Protein AF-A0A6P1IAZ5-F1 (afdb_monomer)

Secondary structure (DSSP, 8-state):
-----------------SPPPHHHHHHHHHHHHHHHHHHHHHHHHHHHHHHHTT--HHHHHHHTTS--HHHHHHHHHHHHHHHHHHHHHHHHHHTT-SS-SSSSSSS--

Foldseek 3Di:
DDDDPPPPPPPPPPDPPDDQDPVNVVVVVVVVVVVVVVVLVVLLVVVLVCVVVVNALQVNCVVVPNHHSVVSCVSRVVVSVVVVVVVVVVVCVVVVNPPPPPPPPPPPD

Radius of gyration: 27.09 Å; Cα contacts (8 Å, |Δi|>4): 36; chains: 1; bounding box: 68×90×43 Å

Sequence (109 aa):
MDGMEERSNTGDVMRFSGSVTNEQVVEALRAQHEATNLAKWTLEQIVAVARRRGISWAEIGQALGGITKQAAQRKYAPVIAADRENEEHKVAELLGLSDEESETLRSGG

pLDDT: mean 82.9, std 17.53, range [42.91, 98.12]

Mean predicted aligned error: 12.89 Å

Solvent-accessible surface area (backbone atoms only — not comparable to full-atom values): 6723 Å² total; per-residue (Å²): 139,83,84,81,78,80,79,80,76,76,72,80,72,81,69,80,88,67,84,84,48,72,67,57,52,54,51,50,52,49,53,51,50,52,52,51,50,53,52,50,53,51,50,50,52,53,52,42,54,41,47,77,72,65,52,49,49,51,59,52,9,44,76,74,76,63,45,49,36,68,58,38,42,69,70,43,50,64,57,47,52,52,53,49,53,53,50,52,50,52,50,32,52,76,69,69,65,52,88,79,80,71,71,80,74,75,80,76,126

Structure (mmCIF, N/CA/C/O backbone):
data_AF-A0A6P1IAZ5-F1
#
_entry.id   AF-A0A6P1IAZ5-F1
#
loop_
_atom_site.group_PDB
_atom_site.id
_atom_site.type_symbol
_atom_site.label_atom_id
_atom_site.label_alt_id
_a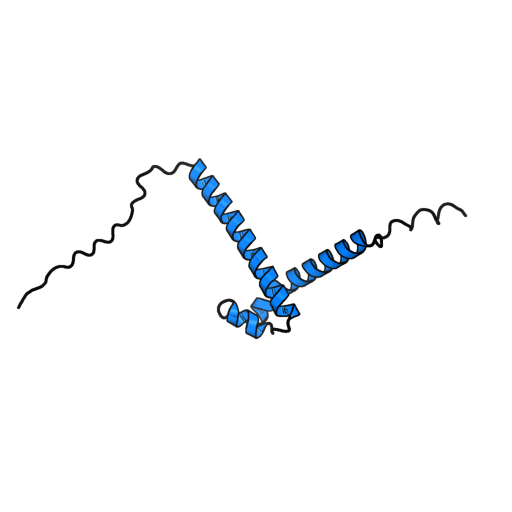tom_site.label_comp_id
_atom_site.label_asym_id
_atom_site.label_entity_id
_atom_site.label_seq_id
_atom_site.pdbx_PDB_ins_code
_atom_site.Cartn_x
_atom_site.Cartn_y
_atom_site.Cartn_z
_atom_site.occupancy
_atom_site.B_iso_or_equiv
_atom_site.auth_seq_id
_atom_site.auth_comp_id
_atom_site.auth_asym_id
_atom_site.auth_atom_id
_atom_site.pdbx_PDB_model_num
ATOM 1 N N . MET A 1 1 ? 33.872 -47.925 -3.736 1.00 45.00 1 MET A N 1
ATOM 2 C CA . MET A 1 1 ? 34.536 -47.010 -4.685 1.00 45.00 1 MET A CA 1
ATOM 3 C C . MET A 1 1 ? 34.226 -47.541 -6.070 1.00 45.00 1 MET A C 1
ATOM 5 O O . MET A 1 1 ? 34.493 -48.705 -6.300 1.00 45.00 1 MET A O 1
ATOM 9 N N . ASP A 1 2 ? 33.623 -46.830 -6.999 1.00 48.28 2 ASP A N 1
ATOM 10 C CA . ASP A 1 2 ? 33.126 -45.464 -7.004 1.00 48.28 2 ASP A CA 1
ATOM 11 C C . ASP A 1 2 ? 32.199 -45.419 -8.225 1.00 48.28 2 ASP A C 1
ATOM 13 O O . ASP A 1 2 ? 32.629 -45.696 -9.340 1.00 48.28 2 ASP A O 1
ATOM 17 N N . GLY A 1 3 ? 30.905 -45.241 -7.992 1.00 52.47 3 GLY A N 1
ATOM 18 C CA . GLY A 1 3 ? 29.883 -45.203 -9.035 1.00 52.47 3 GLY A CA 1
ATOM 19 C C . GLY A 1 3 ? 29.202 -43.850 -8.981 1.00 52.47 3 GLY A C 1
ATOM 20 O O . GLY A 1 3 ? 28.016 -43.775 -8.677 1.00 52.47 3 GLY A O 1
ATOM 21 N N . MET A 1 4 ? 29.976 -42.779 -9.153 1.00 48.00 4 MET A N 1
ATOM 22 C CA . MET A 1 4 ? 29.431 -41.433 -9.279 1.00 48.00 4 MET A CA 1
ATOM 23 C C . MET A 1 4 ? 28.927 -41.247 -10.709 1.00 48.00 4 MET A C 1
ATOM 25 O O . MET A 1 4 ? 29.657 -40.824 -11.598 1.00 48.00 4 MET A O 1
ATOM 29 N N . GLU A 1 5 ? 27.655 -41.579 -10.924 1.00 55.41 5 GLU A N 1
ATOM 30 C CA . GLU A 1 5 ? 26.887 -40.998 -12.020 1.00 55.41 5 GLU A CA 1
ATOM 31 C C . GLU A 1 5 ? 26.752 -39.495 -11.748 1.00 55.41 5 GLU A C 1
ATOM 33 O O . GLU A 1 5 ? 25.953 -39.054 -10.916 1.00 55.41 5 GLU A O 1
ATOM 38 N N . GLU A 1 6 ? 27.568 -38.705 -12.442 1.00 54.72 6 GLU A N 1
ATOM 39 C CA . GLU A 1 6 ? 27.392 -37.264 -12.571 1.00 54.72 6 GLU A CA 1
ATOM 40 C C . GLU A 1 6 ? 26.016 -36.986 -13.181 1.00 54.72 6 GLU A C 1
ATOM 42 O O . GLU A 1 6 ? 25.805 -37.006 -14.395 1.00 54.72 6 GLU A O 1
ATOM 47 N N . ARG A 1 7 ? 25.041 -36.705 -12.316 1.00 53.44 7 ARG A N 1
ATOM 48 C CA . ARG A 1 7 ? 23.783 -36.085 -12.720 1.00 53.44 7 ARG A CA 1
ATOM 49 C C . ARG A 1 7 ? 24.088 -34.653 -13.132 1.00 53.44 7 ARG A C 1
ATOM 51 O O . ARG A 1 7 ? 24.041 -33.735 -12.316 1.00 53.44 7 ARG A O 1
ATOM 58 N N . SER A 1 8 ? 24.398 -34.483 -14.412 1.00 54.56 8 SER A N 1
ATOM 59 C CA . SER A 1 8 ? 24.467 -33.183 -15.066 1.00 54.56 8 SER A CA 1
ATOM 60 C C . SER A 1 8 ? 23.064 -32.569 -15.104 1.00 54.56 8 SER A C 1
ATOM 62 O O . SER A 1 8 ? 22.321 -32.699 -16.072 1.00 54.56 8 SER A O 1
ATOM 64 N N . ASN A 1 9 ? 22.658 -31.946 -13.997 1.00 53.47 9 ASN A N 1
ATOM 65 C CA . ASN A 1 9 ? 21.488 -31.079 -13.940 1.00 53.47 9 ASN A CA 1
ATOM 66 C C . ASN A 1 9 ? 21.917 -29.670 -14.364 1.00 53.47 9 ASN A C 1
ATOM 68 O O . ASN A 1 9 ? 21.943 -28.734 -13.563 1.00 53.47 9 ASN A O 1
ATOM 72 N N . THR A 1 10 ? 22.323 -29.532 -15.626 1.00 53.28 10 THR A N 1
ATOM 73 C CA . THR A 1 10 ? 22.454 -28.221 -16.257 1.00 53.28 10 THR A CA 1
ATOM 74 C C . THR A 1 10 ? 21.039 -27.726 -16.505 1.00 53.28 10 THR A C 1
ATOM 76 O O . THR A 1 10 ? 20.438 -28.018 -17.535 1.00 53.28 10 THR A O 1
ATOM 79 N N . GLY A 1 11 ? 20.482 -27.029 -15.512 1.00 53.09 11 GLY A N 1
ATOM 80 C CA . GLY A 1 11 ? 19.276 -26.241 -15.701 1.00 53.09 11 GLY A CA 1
ATOM 81 C C . GLY A 1 11 ? 19.492 -25.355 -16.918 1.00 53.09 11 GLY A C 1
ATOM 82 O O . GLY A 1 11 ? 20.433 -24.562 -16.942 1.00 53.09 11 GLY A O 1
ATOM 83 N N . ASP A 1 12 ? 18.669 -25.567 -17.938 1.00 55.50 12 ASP A N 1
ATOM 84 C CA . ASP A 1 12 ? 18.598 -24.752 -19.138 1.00 55.50 12 ASP A CA 1
ATOM 85 C C . ASP A 1 12 ? 18.224 -23.333 -18.706 1.00 55.50 12 ASP A C 1
ATOM 87 O O . ASP A 1 12 ? 17.058 -22.975 -18.525 1.00 55.50 12 ASP A O 1
ATOM 91 N N . VAL A 1 13 ? 19.249 -22.540 -18.396 1.00 62.91 13 VAL A N 1
ATOM 92 C CA . VAL A 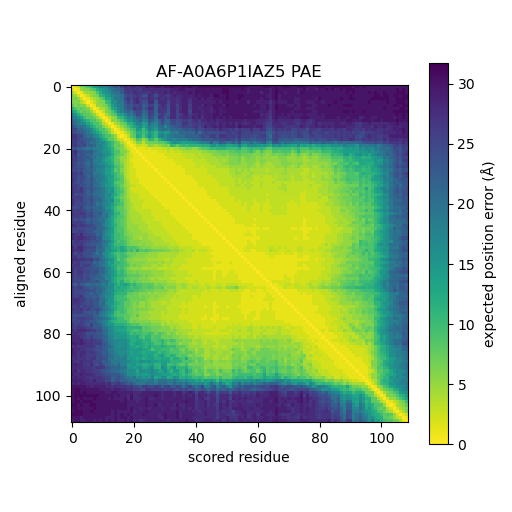1 13 ? 19.103 -21.116 -18.151 1.00 62.91 13 VAL A CA 1
ATOM 93 C C . VAL A 1 13 ? 18.752 -20.559 -19.516 1.00 62.91 13 VAL A C 1
ATOM 95 O O . VAL A 1 13 ? 19.662 -20.344 -20.316 1.00 62.91 13 VAL A O 1
ATOM 98 N N . MET A 1 14 ? 17.454 -20.388 -19.796 1.00 56.12 14 MET A N 1
ATOM 99 C CA . MET A 1 14 ? 16.971 -19.706 -20.996 1.00 56.12 14 MET A CA 1
ATOM 100 C C . MET A 1 14 ? 17.727 -18.383 -21.118 1.00 56.12 14 MET A C 1
ATOM 102 O O . MET A 1 14 ? 17.396 -17.378 -20.485 1.00 56.12 14 MET A O 1
ATOM 106 N N . ARG A 1 15 ? 18.801 -18.390 -21.905 1.00 63.31 15 ARG A N 1
ATOM 107 C CA . ARG A 1 15 ? 19.524 -17.182 -22.252 1.00 63.31 15 ARG A CA 1
ATOM 108 C C . ARG A 1 15 ? 18.617 -16.473 -23.230 1.00 63.31 15 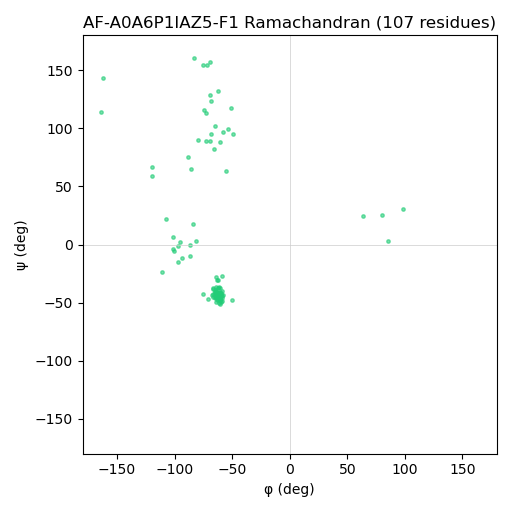ARG A C 1
ATOM 110 O O . ARG A 1 15 ? 18.390 -16.978 -24.324 1.00 63.31 15 ARG A O 1
ATOM 117 N N . PHE A 1 16 ? 18.096 -15.319 -22.827 1.00 58.25 16 PHE A N 1
ATOM 118 C CA . PHE A 1 16 ? 17.443 -14.394 -23.743 1.00 58.25 16 PHE A CA 1
ATOM 119 C C . PHE A 1 16 ? 18.416 -14.101 -24.895 1.00 58.25 16 PHE A C 1
ATOM 121 O O . PHE A 1 16 ? 19.362 -13.328 -24.746 1.00 58.25 16 PHE A O 1
ATOM 128 N N . SER A 1 17 ? 18.233 -14.776 -26.031 1.00 66.38 17 SER A N 1
ATOM 129 C CA . SER A 1 17 ? 19.040 -14.577 -27.230 1.00 66.38 17 SER A CA 1
ATOM 130 C C . SER A 1 17 ? 18.407 -13.459 -28.055 1.00 66.38 17 SER A C 1
ATOM 132 O O . SER A 1 17 ? 17.719 -13.697 -29.045 1.00 66.38 17 SER A O 1
ATOM 134 N N . GLY A 1 18 ? 18.590 -12.225 -27.599 1.00 71.19 18 GLY A N 1
ATOM 135 C CA . GLY A 1 18 ? 18.143 -11.023 -28.293 1.00 71.19 18 GLY A CA 1
ATOM 136 C C . GLY A 1 18 ? 18.864 -9.797 -27.746 1.00 71.19 18 GLY A C 1
ATOM 137 O O . GLY A 1 18 ? 19.152 -9.726 -26.552 1.00 71.19 18 GLY A O 1
ATOM 138 N N . SER A 1 19 ? 19.190 -8.835 -28.611 1.00 80.19 19 SER A N 1
ATOM 139 C CA . SER A 1 19 ? 19.663 -7.525 -28.163 1.00 80.19 19 SER A CA 1
ATOM 140 C C . SER A 1 19 ? 18.472 -6.735 -27.627 1.00 80.19 19 SER A C 1
ATOM 142 O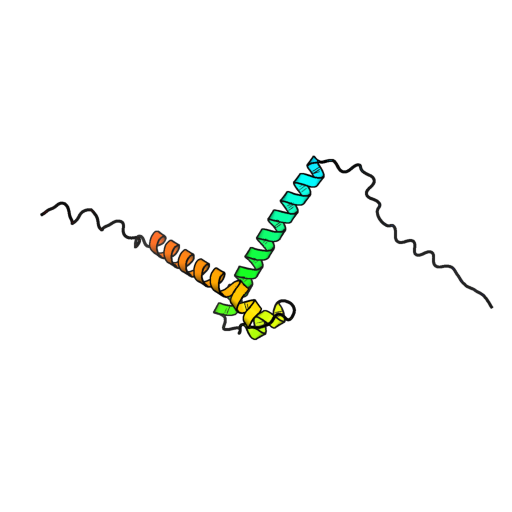 O . SER A 1 19 ? 17.558 -6.430 -28.391 1.00 80.19 19 SER A O 1
ATOM 144 N N . VAL A 1 20 ? 18.480 -6.410 -26.335 1.00 85.44 20 VAL A N 1
ATOM 145 C CA . VAL A 1 20 ? 17.472 -5.524 -25.741 1.00 85.44 20 VAL A CA 1
ATOM 146 C C . VAL A 1 20 ? 17.682 -4.115 -26.294 1.00 85.44 20 VAL A C 1
ATOM 148 O O . VAL A 1 20 ? 18.783 -3.572 -26.185 1.00 85.44 20 VAL A O 1
ATOM 151 N N . THR A 1 21 ? 16.651 -3.530 -26.903 1.00 93.00 21 THR A N 1
ATOM 152 C CA . THR A 1 21 ? 16.707 -2.141 -27.382 1.00 93.00 21 THR A CA 1
ATOM 153 C C . THR A 1 21 ? 16.407 -1.159 -26.251 1.00 93.00 21 THR A C 1
ATOM 155 O O . THR A 1 21 ? 15.797 -1.512 -25.240 1.00 93.00 21 THR A O 1
ATOM 158 N N . ASN A 1 22 ? 16.807 0.103 -26.415 1.00 92.19 22 ASN A N 1
ATOM 159 C CA . ASN A 1 22 ? 16.508 1.141 -25.426 1.00 92.19 22 ASN A CA 1
ATOM 160 C C . ASN A 1 22 ? 14.995 1.343 -25.255 1.00 92.19 22 ASN A C 1
ATOM 162 O O . ASN A 1 22 ? 14.527 1.551 -24.138 1.00 92.19 22 ASN A O 1
ATOM 166 N N . GLU A 1 23 ? 14.223 1.230 -26.337 1.00 94.12 23 GLU A N 1
ATOM 167 C CA . GLU A 1 23 ? 12.761 1.311 -26.314 1.00 94.12 23 GLU A CA 1
ATOM 168 C C . GLU A 1 23 ? 12.167 0.203 -25.440 1.00 94.12 23 GLU A C 1
ATOM 170 O O . GLU A 1 23 ? 11.347 0.488 -24.571 1.00 94.12 23 GLU A O 1
ATOM 175 N N . GLN A 1 24 ? 12.655 -1.035 -25.583 1.00 90.50 24 GLN A N 1
ATOM 176 C CA . GLN A 1 24 ? 12.213 -2.167 -24.762 1.00 90.50 24 GLN A CA 1
ATOM 177 C C . GLN A 1 24 ? 12.529 -1.964 -23.273 1.00 90.50 24 GLN A C 1
ATOM 179 O O . GLN A 1 24 ? 11.718 -2.316 -22.417 1.00 90.50 24 GLN A O 1
ATOM 184 N N . VAL A 1 25 ? 13.676 -1.357 -22.942 1.00 94.06 25 VAL A N 1
ATOM 185 C CA . VAL A 1 25 ? 13.997 -0.996 -21.548 1.00 94.06 25 VAL A CA 1
ATOM 186 C C . VAL A 1 25 ? 13.024 0.057 -21.019 1.00 94.06 25 VAL A C 1
ATOM 188 O O . VAL A 1 25 ? 12.513 -0.080 -19.907 1.00 94.06 25 VAL A O 1
ATOM 191 N N . VAL A 1 26 ? 12.746 1.105 -21.798 1.00 96.38 26 VAL A N 1
ATOM 192 C CA . VAL A 1 26 ? 11.832 2.183 -21.391 1.00 96.38 26 VAL A CA 1
ATOM 193 C C . VAL A 1 26 ? 10.411 1.654 -21.188 1.00 96.38 26 VAL A C 1
ATOM 195 O O . VAL A 1 26 ? 9.770 1.999 -20.193 1.00 96.38 26 VAL A O 1
ATOM 198 N N . GLU A 1 27 ? 9.925 0.797 -22.085 1.00 95.88 27 GLU A N 1
ATOM 199 C CA . GLU A 1 27 ? 8.615 0.152 -21.955 1.00 95.88 27 GLU A CA 1
ATOM 200 C C . GLU A 1 27 ? 8.545 -0.745 -20.717 1.00 95.88 27 GLU A C 1
ATOM 202 O O . GLU A 1 27 ? 7.596 -0.636 -19.939 1.00 95.88 27 GLU A O 1
ATOM 207 N N . ALA A 1 28 ? 9.576 -1.558 -20.467 1.00 94.75 28 ALA A N 1
ATOM 208 C CA . ALA A 1 28 ? 9.638 -2.402 -19.277 1.00 94.75 28 ALA A CA 1
ATOM 209 C C . ALA A 1 28 ? 9.614 -1.578 -17.978 1.00 94.75 28 ALA A C 1
ATOM 211 O O . ALA A 1 28 ? 8.917 -1.934 -17.027 1.00 94.75 28 ALA A O 1
ATOM 212 N N . LEU A 1 29 ? 10.326 -0.446 -17.936 1.00 96.94 29 LEU A N 1
ATOM 213 C CA . LEU A 1 29 ? 10.317 0.454 -16.778 1.00 96.94 29 LEU A CA 1
ATOM 214 C C . LEU A 1 29 ? 8.943 1.094 -16.549 1.00 96.94 29 LEU A C 1
ATOM 216 O O . LEU A 1 29 ? 8.504 1.187 -15.400 1.00 96.94 29 LEU A O 1
ATOM 220 N N . ARG A 1 30 ? 8.246 1.505 -17.617 1.00 97.31 30 ARG A N 1
ATOM 221 C CA . ARG A 1 30 ? 6.874 2.030 -17.515 1.00 97.31 30 ARG A CA 1
ATOM 222 C C . ARG A 1 30 ? 5.910 0.966 -17.007 1.00 97.31 30 ARG A C 1
ATOM 224 O O . ARG A 1 30 ? 5.215 1.210 -16.025 1.00 97.31 30 ARG A O 1
ATOM 231 N N . ALA A 1 31 ? 5.945 -0.226 -17.599 1.00 96.69 31 ALA A N 1
ATOM 232 C CA . ALA A 1 31 ? 5.108 -1.344 -17.178 1.00 96.69 31 ALA A CA 1
ATOM 233 C C . ALA A 1 31 ? 5.349 -1.707 -15.703 1.00 96.69 31 ALA A C 1
ATOM 235 O O . ALA A 1 31 ? 4.403 -1.885 -14.936 1.00 96.69 31 ALA A O 1
ATOM 236 N N . GLN A 1 32 ? 6.612 -1.740 -15.267 1.00 97.12 32 GLN A N 1
ATOM 237 C CA . GLN A 1 32 ? 6.951 -1.986 -13.866 1.00 97.12 32 GLN A CA 1
ATOM 238 C C . GLN A 1 32 ? 6.429 -0.878 -12.942 1.00 97.12 32 GLN A C 1
ATOM 240 O O . GLN A 1 32 ? 5.959 -1.161 -11.834 1.00 97.12 32 GLN A O 1
ATOM 245 N N . HIS A 1 33 ? 6.518 0.383 -13.368 1.00 96.69 33 HIS A N 1
ATOM 246 C CA . HIS A 1 33 ? 6.011 1.516 -12.599 1.00 96.69 33 HIS A CA 1
ATOM 247 C C . HIS A 1 33 ? 4.491 1.435 -12.415 1.00 96.69 33 HIS A C 1
ATOM 249 O O . HIS A 1 33 ? 4.000 1.537 -11.289 1.00 96.69 33 HIS A O 1
ATOM 255 N N . GLU A 1 34 ? 3.756 1.175 -13.494 1.00 97.00 34 GLU A N 1
ATOM 256 C CA . GLU A 1 34 ? 2.303 0.995 -13.474 1.00 97.00 34 GLU A CA 1
ATOM 257 C C . GLU A 1 34 ? 1.895 -0.191 -12.596 1.00 97.00 34 GLU A C 1
ATOM 259 O O . GLU A 1 34 ? 1.057 -0.036 -11.705 1.00 97.00 34 GLU A O 1
ATOM 264 N N . ALA A 1 35 ? 2.551 -1.344 -12.758 1.00 96.69 35 ALA A N 1
ATOM 265 C CA . ALA A 1 35 ? 2.303 -2.523 -11.932 1.00 96.69 35 ALA A CA 1
ATOM 266 C C . ALA A 1 35 ? 2.553 -2.239 -10.442 1.0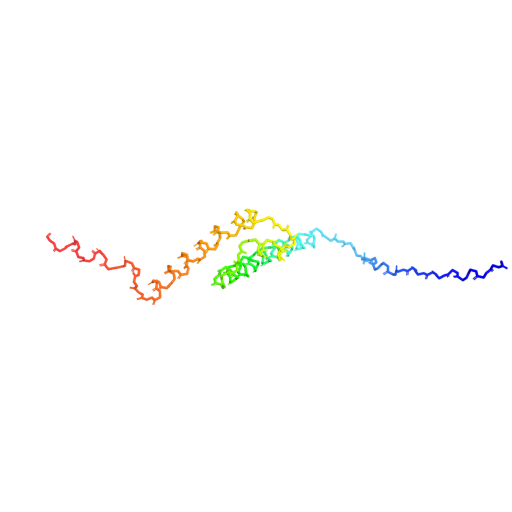0 96.69 35 ALA A C 1
ATOM 268 O O . ALA A 1 35 ? 1.775 -2.649 -9.579 1.00 96.69 35 ALA A O 1
ATOM 269 N N . THR A 1 36 ? 3.610 -1.485 -10.128 1.00 96.81 36 THR A N 1
ATOM 270 C CA . THR A 1 36 ? 3.924 -1.080 -8.751 1.00 96.81 36 THR A CA 1
ATOM 271 C C . THR A 1 36 ? 2.839 -0.172 -8.174 1.00 96.81 36 THR A C 1
ATOM 273 O O . THR A 1 36 ? 2.456 -0.335 -7.014 1.00 96.81 36 THR A O 1
ATOM 276 N N . ASN A 1 37 ? 2.331 0.776 -8.961 1.00 95.62 37 ASN A N 1
ATOM 277 C CA . ASN A 1 37 ? 1.266 1.676 -8.523 1.00 95.62 37 ASN A CA 1
ATOM 278 C C . ASN A 1 37 ? -0.049 0.919 -8.311 1.00 95.62 37 ASN A C 1
ATOM 280 O O . ASN A 1 37 ? -0.689 1.092 -7.274 1.00 95.62 37 ASN A O 1
ATOM 284 N N . LEU A 1 38 ? -0.400 0.011 -9.225 1.00 95.81 38 LEU A N 1
ATOM 285 C CA . LEU A 1 38 ? -1.587 -0.832 -9.096 1.00 95.81 38 LEU A CA 1
ATOM 286 C C . LEU A 1 38 ? -1.511 -1.739 -7.861 1.00 95.81 38 LEU A C 1
ATOM 288 O O . LEU A 1 38 ? -2.489 -1.874 -7.123 1.00 95.81 38 LEU A O 1
ATOM 292 N N . ALA A 1 39 ? -0.342 -2.326 -7.595 1.00 95.44 39 ALA A N 1
ATOM 293 C CA . ALA A 1 39 ? -0.126 -3.150 -6.410 1.00 95.44 39 ALA A CA 1
ATOM 294 C C . ALA A 1 39 ? -0.278 -2.339 -5.112 1.00 95.44 39 ALA A C 1
ATOM 296 O O . ALA A 1 39 ? -0.910 -2.809 -4.165 1.00 95.44 39 ALA A O 1
ATOM 297 N N . LYS A 1 40 ? 0.258 -1.109 -5.066 1.00 94.56 40 LYS A N 1
ATOM 298 C CA . LYS A 1 40 ? 0.095 -0.204 -3.914 1.00 94.56 40 LYS A CA 1
ATOM 299 C C . LYS A 1 40 ? -1.375 0.123 -3.666 1.00 94.56 40 LYS A C 1
ATOM 301 O O . LYS A 1 40 ? -1.848 -0.099 -2.554 1.00 94.56 40 LYS A O 1
ATOM 306 N N . TRP A 1 41 ? -2.084 0.549 -4.708 1.00 93.25 41 TRP A N 1
ATOM 307 C CA . TRP A 1 41 ? -3.506 0.874 -4.622 1.00 93.25 41 TRP A CA 1
ATOM 308 C C . TRP A 1 41 ? -4.338 -0.330 -4.159 1.00 93.25 41 TRP A C 1
ATOM 310 O O . TRP A 1 41 ? -5.157 -0.228 -3.249 1.00 93.25 41 TRP A O 1
ATOM 320 N N . THR A 1 42 ? -4.068 -1.516 -4.710 1.00 95.00 42 THR A N 1
ATOM 321 C CA . THR A 1 42 ? -4.766 -2.752 -4.318 1.00 95.00 42 THR A CA 1
ATOM 322 C C . THR A 1 42 ? -4.555 -3.076 -2.837 1.00 95.00 42 THR A C 1
ATOM 324 O O . THR A 1 42 ? -5.502 -3.435 -2.134 1.00 95.00 42 THR A O 1
ATOM 327 N N . LEU A 1 43 ? -3.325 -2.927 -2.333 1.00 95.06 43 LEU A N 1
ATOM 328 C CA . LEU A 1 43 ? -3.028 -3.129 -0.913 1.00 95.06 43 LEU A CA 1
ATOM 329 C C . LEU A 1 43 ? -3.771 -2.128 -0.027 1.00 95.06 43 LEU A C 1
ATOM 331 O O . LEU A 1 43 ? -4.298 -2.521 1.013 1.00 95.06 43 LEU A O 1
ATOM 335 N N . GLU A 1 44 ? -3.846 -0.862 -0.430 1.00 95.31 44 GLU A N 1
ATOM 336 C CA . GLU A 1 44 ? -4.600 0.167 0.293 1.00 95.31 44 GLU A CA 1
ATOM 337 C C . GLU A 1 44 ? -6.082 -0.212 0.407 1.00 95.31 44 GLU A C 1
ATOM 339 O O . GLU A 1 44 ? -6.622 -0.209 1.516 1.00 95.31 44 GLU A O 1
ATOM 344 N N . GLN A 1 45 ? -6.704 -0.670 -0.686 1.00 94.31 45 GLN A N 1
ATOM 345 C CA . GLN A 1 45 ? -8.099 -1.128 -0.682 1.00 94.31 45 GLN A CA 1
ATOM 346 C C . GLN A 1 45 ? -8.325 -2.344 0.226 1.00 94.31 45 GLN A C 1
ATOM 348 O O . GLN A 1 45 ? -9.286 -2.386 1.000 1.00 94.31 45 GLN A O 1
ATOM 353 N N . ILE A 1 46 ? -7.422 -3.328 0.190 1.00 95.62 46 ILE A N 1
ATOM 354 C CA . ILE A 1 46 ? -7.502 -4.506 1.067 1.00 95.62 46 ILE A CA 1
ATOM 355 C C . ILE A 1 46 ? -7.418 -4.085 2.539 1.00 95.62 46 ILE A C 1
ATOM 357 O O . ILE A 1 46 ? -8.221 -4.535 3.364 1.00 95.62 46 ILE A O 1
ATOM 361 N N . VAL A 1 47 ? -6.480 -3.196 2.877 1.00 96.94 47 VAL A N 1
ATOM 362 C CA . VAL A 1 47 ? -6.320 -2.687 4.244 1.00 96.94 47 VAL A CA 1
ATOM 363 C C . VAL A 1 47 ? -7.543 -1.868 4.669 1.00 96.94 47 VAL A C 1
ATOM 365 O O . VAL A 1 47 ? -8.009 -2.035 5.798 1.00 96.94 47 VAL A O 1
ATOM 368 N N . ALA A 1 48 ? -8.122 -1.057 3.779 1.00 95.31 48 ALA A N 1
ATOM 369 C CA . ALA A 1 48 ? -9.354 -0.310 4.035 1.00 95.31 48 ALA A CA 1
ATOM 370 C C . ALA A 1 48 ? -10.519 -1.247 4.386 1.00 95.31 48 ALA A C 1
ATOM 372 O O . ALA A 1 48 ? -11.190 -1.071 5.407 1.00 95.31 48 ALA A O 1
ATOM 373 N N . VAL A 1 49 ? -10.727 -2.298 3.586 1.00 94.69 49 VAL A N 1
ATOM 374 C CA . VAL A 1 49 ? -11.752 -3.322 3.840 1.00 94.69 49 VAL A CA 1
ATOM 375 C C . VAL A 1 49 ? -11.504 -4.036 5.169 1.00 94.69 49 VAL A C 1
ATOM 377 O O . VAL A 1 49 ? -12.437 -4.180 5.962 1.00 94.69 49 VAL A O 1
ATOM 380 N N . ALA A 1 50 ? -10.265 -4.442 5.455 1.00 96.00 50 ALA A N 1
ATOM 381 C CA . ALA A 1 50 ? -9.916 -5.080 6.725 1.00 96.00 50 ALA A CA 1
ATOM 382 C C . ALA A 1 50 ? -10.208 -4.159 7.923 1.00 96.00 50 ALA A C 1
ATOM 384 O O . ALA A 1 50 ? -10.812 -4.589 8.908 1.00 96.00 50 ALA A O 1
ATOM 385 N N . ARG A 1 51 ? -9.861 -2.869 7.818 1.00 96.00 51 ARG A N 1
ATOM 386 C CA . ARG A 1 51 ? -10.154 -1.868 8.852 1.00 96.00 51 ARG A CA 1
ATOM 387 C C . ARG A 1 51 ? -11.649 -1.664 9.062 1.00 96.00 51 ARG A C 1
ATOM 389 O O . ARG A 1 51 ? -12.076 -1.618 10.214 1.00 96.00 51 ARG A O 1
ATOM 396 N N . ARG A 1 52 ? -12.446 -1.611 7.989 1.00 93.12 52 ARG A N 1
ATOM 397 C CA . ARG A 1 52 ? -13.918 -1.522 8.071 1.00 93.12 52 ARG A CA 1
ATOM 398 C C . ARG A 1 52 ? -14.546 -2.747 8.741 1.00 93.12 52 ARG A C 1
ATOM 400 O O . ARG A 1 52 ? -15.553 -2.616 9.424 1.00 93.12 52 ARG A O 1
ATOM 407 N N . ARG A 1 53 ? -13.919 -3.918 8.610 1.00 95.75 53 ARG A N 1
ATOM 408 C CA . ARG A 1 53 ? -14.321 -5.161 9.294 1.00 95.75 53 ARG A CA 1
ATOM 409 C C . ARG A 1 53 ? -13.830 -5.257 10.745 1.00 95.75 53 ARG A C 1
ATOM 411 O O . ARG A 1 53 ? -14.044 -6.278 11.386 1.00 95.75 53 ARG A O 1
ATOM 418 N N . GLY A 1 54 ? -13.168 -4.221 11.261 1.00 96.31 54 GLY A N 1
ATOM 419 C CA . GLY A 1 54 ? -12.703 -4.166 12.646 1.00 96.31 54 GLY A CA 1
ATOM 420 C C . GLY A 1 54 ? -11.345 -4.822 12.905 1.00 96.31 54 GLY A C 1
ATOM 421 O O . GLY A 1 54 ? -10.895 -4.807 14.048 1.00 96.31 54 GLY A O 1
ATOM 422 N N . ILE A 1 55 ? -10.650 -5.332 11.880 1.00 97.88 55 ILE A N 1
ATOM 423 C CA . ILE A 1 55 ? -9.326 -5.954 12.050 1.00 97.88 55 ILE A CA 1
ATOM 424 C C . ILE A 1 55 ? -8.329 -4.923 12.581 1.00 97.88 55 ILE A C 1
ATOM 426 O O . ILE A 1 55 ? -8.245 -3.795 12.076 1.00 97.88 55 ILE A O 1
ATOM 430 N N . SER A 1 56 ? -7.563 -5.286 13.609 1.00 98.00 56 SER A N 1
ATOM 431 C CA . SER A 1 56 ? -6.641 -4.359 14.259 1.00 98.00 56 SER A CA 1
ATOM 432 C C . SER A 1 56 ? -5.421 -4.047 13.386 1.00 98.00 56 SER A C 1
ATOM 434 O O . SER A 1 56 ? -4.974 -4.844 12.563 1.00 98.00 56 SER A O 1
ATOM 436 N N . TRP A 1 57 ? -4.810 -2.882 13.608 1.00 97.69 57 TRP A N 1
ATOM 437 C CA . TRP A 1 57 ? -3.554 -2.510 12.945 1.00 97.69 57 TRP A CA 1
ATOM 438 C C . TRP A 1 57 ? -2.400 -3.485 13.219 1.00 97.69 57 TRP A C 1
ATOM 440 O O . TRP A 1 57 ? -1.492 -3.594 12.399 1.00 97.69 57 TRP A O 1
ATOM 450 N N . ALA A 1 58 ? -2.419 -4.176 14.362 1.00 98.06 58 ALA A N 1
ATOM 451 C CA . ALA A 1 58 ? -1.410 -5.173 14.696 1.00 98.06 58 ALA A CA 1
ATOM 452 C C . ALA A 1 58 ? -1.568 -6.432 13.831 1.00 98.06 58 ALA A C 1
ATOM 454 O O . ALA A 1 58 ? -0.592 -6.886 13.244 1.00 98.06 58 ALA A O 1
ATOM 455 N N . GLU A 1 59 ? -2.794 -6.942 13.692 1.00 98.00 59 GLU A N 1
ATOM 456 C CA . GLU A 1 59 ? -3.099 -8.098 12.837 1.00 98.00 59 GLU A CA 1
ATOM 457 C C . GLU A 1 59 ? -2.832 -7.796 11.360 1.00 98.00 59 GLU A C 1
ATOM 459 O O . GLU A 1 59 ? -2.231 -8.609 10.662 1.00 98.00 59 GLU A O 1
ATOM 464 N N . ILE A 1 60 ? -3.193 -6.593 10.899 1.00 97.56 60 ILE A N 1
ATOM 465 C CA . ILE A 1 60 ? -2.870 -6.129 9.541 1.00 97.56 60 ILE A CA 1
ATOM 466 C C . ILE A 1 60 ? -1.354 -6.094 9.334 1.00 97.56 60 ILE A C 1
ATOM 468 O O . ILE A 1 60 ? -0.860 -6.570 8.317 1.00 97.56 60 ILE A O 1
ATOM 472 N N . GLY A 1 61 ? -0.604 -5.554 10.298 1.00 96.94 61 GLY A N 1
ATOM 473 C CA . GLY A 1 61 ? 0.853 -5.518 10.218 1.00 96.94 61 GLY A CA 1
ATOM 474 C C . GLY A 1 61 ? 1.471 -6.915 10.118 1.00 96.94 61 GLY A C 1
ATOM 475 O O . GLY A 1 61 ? 2.330 -7.144 9.266 1.00 96.94 61 GLY A O 1
ATOM 476 N N . GLN A 1 62 ? 0.972 -7.867 10.912 1.00 97.75 62 GLN A N 1
ATOM 477 C CA . GLN A 1 62 ? 1.389 -9.270 10.836 1.00 97.75 62 GLN A CA 1
ATOM 478 C C . GLN A 1 62 ? 1.091 -9.887 9.463 1.00 97.75 62 GLN A C 1
ATOM 480 O O . GLN A 1 62 ? 1.989 -10.460 8.847 1.00 97.75 62 GLN A O 1
ATOM 485 N N . ALA A 1 63 ? -0.121 -9.696 8.937 1.00 96.44 63 ALA A N 1
ATOM 486 C CA . ALA A 1 63 ? -0.526 -10.230 7.636 1.00 96.44 63 ALA A CA 1
ATOM 487 C C . ALA A 1 63 ? 0.273 -9.652 6.451 1.00 96.44 63 ALA A C 1
ATOM 489 O O . ALA A 1 63 ? 0.463 -10.331 5.446 1.00 96.44 63 ALA A O 1
ATOM 490 N N . LEU A 1 64 ? 0.781 -8.420 6.566 1.00 94.50 64 LEU A N 1
ATOM 491 C CA . LEU A 1 64 ? 1.572 -7.744 5.528 1.00 94.50 64 LEU A CA 1
ATOM 492 C C . LEU A 1 64 ? 3.070 -8.103 5.543 1.00 94.50 64 LEU A C 1
ATOM 494 O O . LEU A 1 64 ? 3.881 -7.377 4.967 1.00 94.50 64 LEU A O 1
ATOM 498 N N . GLY A 1 65 ? 3.448 -9.199 6.204 1.00 94.62 65 GLY A N 1
ATOM 499 C CA . GLY A 1 65 ? 4.841 -9.640 6.314 1.00 94.62 65 GLY A CA 1
ATOM 500 C C . GLY A 1 65 ? 5.515 -9.235 7.625 1.00 94.62 65 GLY A C 1
ATOM 501 O O . GLY A 1 65 ? 6.721 -9.005 7.645 1.00 94.62 65 GLY A O 1
ATOM 502 N N . GLY A 1 66 ? 4.751 -9.134 8.718 1.00 96.19 66 GLY A N 1
ATOM 503 C CA . GLY A 1 66 ? 5.313 -8.945 10.060 1.00 96.19 66 GLY A CA 1
ATOM 504 C C . GLY A 1 66 ? 5.725 -7.511 10.400 1.00 96.19 66 GLY A C 1
ATOM 505 O O . GLY A 1 66 ? 6.596 -7.309 11.247 1.00 96.19 66 GLY A O 1
ATOM 506 N N . ILE A 1 67 ? 5.124 -6.497 9.770 1.00 97.06 67 ILE A N 1
ATOM 507 C CA . ILE A 1 67 ? 5.405 -5.096 10.116 1.00 97.06 67 ILE A CA 1
ATOM 508 C C . ILE A 1 67 ? 4.726 -4.698 11.432 1.00 97.06 67 ILE A C 1
ATOM 510 O O . ILE A 1 67 ? 3.701 -5.250 11.836 1.00 97.06 67 ILE A O 1
ATOM 514 N N . THR A 1 68 ? 5.280 -3.694 12.112 1.00 98.12 68 THR A N 1
ATOM 515 C CA . THR A 1 68 ? 4.730 -3.225 13.389 1.00 98.12 68 THR A CA 1
ATOM 516 C C . THR A 1 68 ? 3.379 -2.526 13.215 1.00 98.12 68 THR A C 1
ATOM 518 O O . THR A 1 68 ? 3.080 -1.942 12.169 1.00 98.12 68 THR A O 1
ATOM 521 N N . LYS A 1 69 ? 2.588 -2.495 14.297 1.00 97.88 69 LYS A N 1
ATOM 522 C CA . LYS A 1 69 ? 1.331 -1.732 14.374 1.00 97.88 69 LYS A CA 1
ATOM 523 C C . LYS A 1 69 ? 1.518 -0.276 13.933 1.00 97.88 69 LYS A C 1
ATOM 525 O O . LYS A 1 69 ? 0.722 0.222 13.140 1.00 97.88 69 LYS A O 1
ATOM 530 N N . GLN A 1 70 ? 2.551 0.411 14.442 1.00 97.94 70 GLN A N 1
ATOM 531 C CA . GLN A 1 70 ? 2.775 1.819 14.099 1.00 97.94 70 GLN A CA 1
ATOM 532 C C . GLN A 1 70 ? 3.157 1.988 12.625 1.00 97.94 70 GLN A C 1
ATOM 534 O O . GLN A 1 70 ? 2.712 2.944 11.996 1.00 97.94 70 GLN A O 1
ATOM 539 N N . ALA A 1 71 ? 3.941 1.063 12.058 1.00 97.19 71 ALA A N 1
ATOM 540 C CA . ALA A 1 71 ? 4.309 1.106 10.646 1.00 97.19 71 ALA A CA 1
ATOM 541 C C . ALA A 1 71 ? 3.083 0.930 9.739 1.00 97.19 71 ALA A C 1
ATOM 543 O O . ALA A 1 71 ? 2.906 1.715 8.807 1.00 97.19 71 ALA A O 1
ATOM 544 N N . ALA A 1 72 ? 2.212 -0.038 10.047 1.00 97.00 72 ALA A N 1
ATOM 545 C CA . ALA A 1 72 ? 0.963 -0.248 9.316 1.00 97.00 72 ALA A CA 1
ATOM 546 C C . ALA A 1 72 ? 0.040 0.977 9.417 1.00 97.00 72 ALA A C 1
ATOM 548 O O . ALA A 1 72 ? -0.402 1.506 8.398 1.00 97.00 72 ALA A O 1
ATOM 549 N N . GLN A 1 73 ? -0.192 1.479 10.633 1.00 97.56 73 GLN A N 1
ATOM 550 C CA . GLN A 1 73 ? -1.054 2.639 10.851 1.00 97.56 73 GLN A CA 1
ATOM 551 C C . GLN A 1 73 ? -0.527 3.883 10.126 1.00 97.56 73 GLN A C 1
ATOM 553 O O . GLN A 1 73 ? -1.282 4.536 9.413 1.00 97.56 73 GLN A O 1
ATOM 558 N N . ARG A 1 74 ? 0.769 4.192 10.255 1.00 97.56 74 ARG A N 1
ATOM 559 C CA . ARG A 1 74 ? 1.383 5.350 9.587 1.00 97.56 74 ARG A CA 1
ATOM 560 C C . ARG A 1 74 ? 1.275 5.260 8.067 1.00 97.56 74 ARG A C 1
ATOM 562 O O . ARG A 1 74 ? 1.102 6.284 7.419 1.00 97.56 74 ARG A O 1
ATOM 569 N N . LYS A 1 75 ? 1.404 4.054 7.508 1.00 95.94 75 LYS A N 1
ATOM 570 C CA . LYS A 1 75 ? 1.394 3.846 6.059 1.00 95.94 75 LYS A CA 1
ATOM 571 C C . LYS A 1 75 ? -0.008 3.957 5.458 1.00 95.94 75 LYS A C 1
ATOM 573 O O . LYS A 1 75 ? -0.145 4.567 4.409 1.00 95.94 75 LYS A O 1
ATOM 578 N N . TYR A 1 76 ? -1.024 3.380 6.102 1.00 96.38 76 TYR A N 1
ATOM 579 C CA . TYR A 1 76 ? -2.337 3.200 5.468 1.00 96.38 76 TYR A CA 1
ATOM 580 C C . TYR A 1 76 ? -3.456 4.067 6.052 1.00 96.38 76 TYR A C 1
ATOM 582 O O . TYR A 1 76 ? -4.432 4.329 5.356 1.00 96.38 76 TYR A O 1
ATOM 590 N N . ALA A 1 77 ? -3.355 4.532 7.304 1.00 95.06 77 A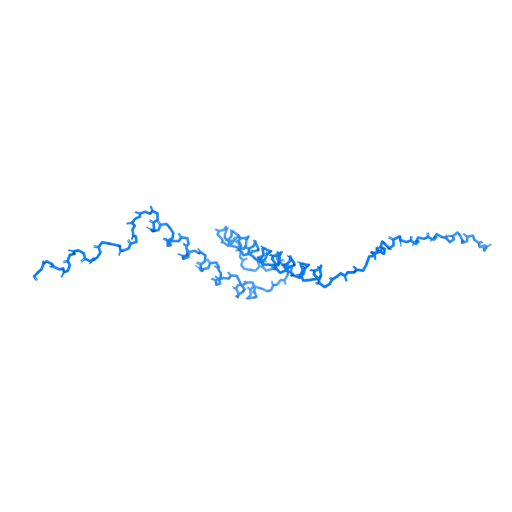LA A N 1
ATOM 591 C CA . ALA A 1 77 ? -4.429 5.327 7.907 1.00 95.06 77 ALA A CA 1
ATOM 592 C C . ALA A 1 77 ? -4.731 6.642 7.156 1.00 95.06 77 ALA A C 1
ATOM 594 O O . ALA A 1 77 ? -5.916 6.928 6.989 1.00 95.06 77 ALA A O 1
ATOM 595 N N . PRO A 1 78 ? -3.734 7.416 6.669 1.00 94.75 78 PRO A N 1
ATOM 596 C CA . PRO A 1 78 ? -4.011 8.648 5.925 1.00 94.75 78 PRO A CA 1
ATOM 597 C C . PRO A 1 78 ? -4.753 8.396 4.609 1.00 94.75 78 PRO A C 1
ATOM 599 O O . PRO A 1 78 ? -5.713 9.095 4.308 1.00 94.75 78 PRO A O 1
ATOM 602 N N . VAL A 1 79 ? -4.348 7.364 3.860 1.00 90.44 79 VAL A N 1
ATOM 603 C CA . VAL A 1 79 ? -4.966 7.018 2.569 1.00 90.44 79 VAL A CA 1
ATOM 604 C C . VAL A 1 79 ? -6.419 6.592 2.763 1.00 90.44 79 VAL A C 1
ATOM 606 O O . VAL A 1 79 ? -7.297 7.057 2.053 1.00 90.44 79 VAL A O 1
ATOM 609 N N . ILE A 1 80 ? -6.696 5.783 3.788 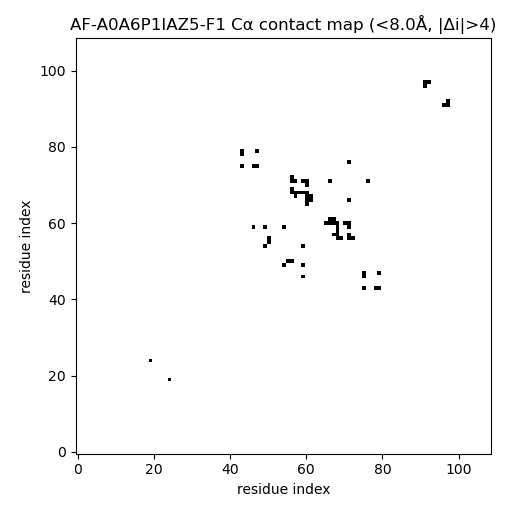1.00 90.62 80 ILE A N 1
ATOM 610 C CA . ILE A 1 80 ? -8.063 5.344 4.102 1.00 90.62 80 ILE A CA 1
ATOM 611 C C . ILE A 1 80 ? -8.964 6.519 4.498 1.00 90.62 80 ILE A C 1
ATOM 613 O O . ILE A 1 80 ? -10.152 6.509 4.184 1.00 90.62 80 ILE A O 1
ATOM 617 N N . ALA A 1 81 ? -8.424 7.512 5.209 1.00 90.06 81 ALA A N 1
ATOM 618 C CA . ALA A 1 81 ? -9.181 8.707 5.566 1.00 90.06 81 ALA A CA 1
ATOM 619 C C . ALA A 1 81 ? -9.529 9.543 4.323 1.00 90.06 81 ALA A C 1
ATOM 621 O O . ALA A 1 81 ? -10.685 9.922 4.162 1.00 90.06 81 ALA A O 1
ATOM 622 N N . ALA A 1 82 ? -8.559 9.755 3.429 1.00 88.38 82 ALA A N 1
ATOM 623 C CA . ALA A 1 82 ? -8.762 10.492 2.183 1.00 88.38 82 ALA A CA 1
ATOM 624 C C . ALA A 1 82 ? -9.738 9.781 1.226 1.00 88.38 82 ALA A C 1
ATOM 626 O O . ALA A 1 82 ? -10.600 10.425 0.632 1.00 88.38 82 ALA A O 1
ATOM 627 N N . ASP A 1 83 ? -9.653 8.451 1.112 1.00 85.38 83 ASP A N 1
ATOM 628 C CA . ASP A 1 83 ? -10.585 7.663 0.295 1.00 85.38 83 ASP A CA 1
ATOM 629 C C . ASP A 1 83 ? -12.027 7.816 0.785 1.00 85.38 83 ASP A C 1
ATOM 631 O O . ASP A 1 83 ? -12.940 7.999 -0.018 1.00 85.38 83 ASP A O 1
ATOM 635 N N . ARG A 1 84 ? -12.231 7.799 2.107 1.00 84.06 84 ARG A N 1
ATOM 636 C CA . ARG A 1 84 ? -13.553 7.990 2.707 1.00 84.06 84 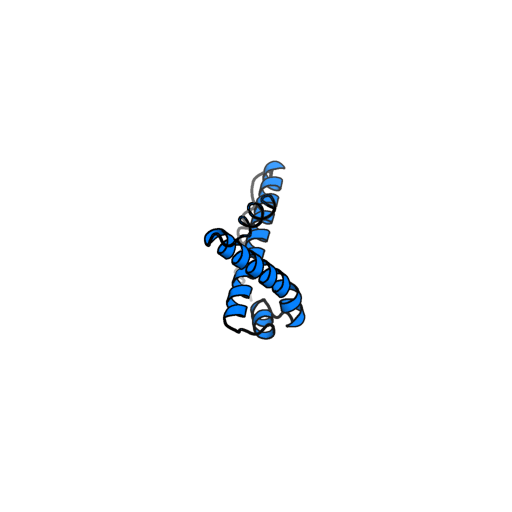ARG A CA 1
ATOM 637 C C . ARG A 1 84 ? -14.117 9.385 2.429 1.00 84.06 84 ARG A C 1
ATOM 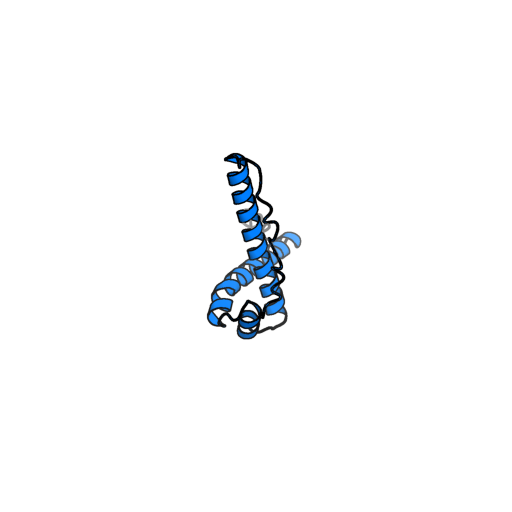639 O O . ARG A 1 84 ? -15.282 9.495 2.073 1.00 84.06 84 ARG A O 1
ATOM 646 N N . GLU A 1 85 ? -13.309 10.429 2.582 1.00 85.75 85 GLU A N 1
ATOM 647 C CA . GLU A 1 85 ? -13.720 11.808 2.281 1.00 85.75 85 GLU A CA 1
ATOM 648 C C . GLU A 1 85 ? -14.125 11.959 0.805 1.00 85.75 85 GLU A C 1
ATOM 650 O O . GLU A 1 85 ? -15.155 12.550 0.486 1.00 85.75 85 GLU A O 1
ATOM 655 N N . ASN A 1 86 ? -13.367 11.338 -0.101 1.00 84.12 86 ASN A N 1
ATOM 656 C CA . ASN A 1 86 ? -13.680 11.323 -1.527 1.00 84.12 86 ASN A CA 1
ATOM 657 C C . ASN A 1 86 ? -14.968 10.534 -1.844 1.00 84.12 86 ASN A C 1
ATOM 659 O O . ASN A 1 86 ? -15.743 10.935 -2.710 1.00 84.12 86 ASN A O 1
ATOM 663 N N . GLU A 1 87 ? -15.217 9.414 -1.155 1.00 84.56 87 GLU A N 1
ATOM 664 C CA . GLU A 1 87 ? -16.487 8.676 -1.246 1.00 84.56 87 GLU A CA 1
ATOM 665 C C . GLU A 1 87 ? -17.667 9.543 -0.772 1.00 84.56 87 GLU A C 1
ATOM 667 O O . GLU A 1 87 ? -18.683 9.620 -1.462 1.00 84.56 87 GLU A O 1
ATOM 672 N N . GLU A 1 88 ? -17.526 10.231 0.364 1.00 83.50 88 GLU A N 1
ATOM 673 C CA . GLU A 1 88 ? -18.553 11.121 0.920 1.00 83.50 88 GLU A CA 1
ATOM 674 C C . GLU A 1 88 ? -18.862 12.290 -0.032 1.00 83.50 88 GLU A C 1
ATOM 676 O O . GLU A 1 88 ? -20.034 12.591 -0.274 1.00 83.50 88 GLU A O 1
ATOM 681 N N . HIS A 1 89 ? -17.838 12.883 -0.654 1.00 82.19 89 HIS A N 1
ATOM 682 C CA . HIS A 1 89 ? -18.012 13.948 -1.643 1.00 82.19 89 HIS A CA 1
ATOM 683 C C . HIS A 1 89 ? -18.769 13.475 -2.894 1.00 82.19 89 HIS A C 1
ATOM 685 O O . HIS A 1 89 ? -19.732 14.116 -3.311 1.00 82.19 89 HIS A O 1
ATOM 691 N N . LYS A 1 90 ? -18.408 12.307 -3.444 1.00 84.44 90 LYS A N 1
ATOM 692 C CA . LYS A 1 90 ? -19.113 11.709 -4.594 1.00 84.44 90 LYS A CA 1
ATOM 693 C C . LYS A 1 90 ? -20.568 11.380 -4.278 1.00 84.44 90 LYS A C 1
ATOM 695 O O . LYS A 1 90 ? -21.434 11.510 -5.137 1.00 84.44 90 LYS A O 1
ATOM 700 N N . VAL A 1 91 ? -20.849 10.927 -3.056 1.00 85.25 91 VAL A N 1
ATOM 701 C CA . VAL A 1 91 ? -22.226 10.673 -2.615 1.00 85.25 91 VAL A CA 1
ATOM 702 C C . VAL A 1 91 ? -23.012 11.981 -2.528 1.00 85.25 91 VAL A C 1
ATOM 704 O O . VAL A 1 91 ? -24.152 12.019 -2.984 1.00 85.25 91 VAL A O 1
ATOM 707 N N . ALA A 1 92 ? -22.419 13.053 -1.999 1.00 85.38 92 ALA A N 1
ATOM 708 C CA . ALA A 1 92 ? -23.063 14.365 -1.955 1.00 85.38 92 ALA A CA 1
ATOM 709 C C . ALA A 1 92 ? -23.365 14.913 -3.362 1.00 85.38 92 ALA A C 1
ATOM 711 O O . ALA A 1 92 ? -24.476 15.384 -3.601 1.00 85.38 92 ALA A O 1
ATOM 712 N N . GLU A 1 93 ? -22.419 14.777 -4.297 1.00 87.44 93 GLU A N 1
ATOM 713 C CA . GLU A 1 93 ? -22.588 15.131 -5.714 1.00 87.44 93 GLU A CA 1
ATOM 714 C C . GLU A 1 93 ? -23.737 14.335 -6.360 1.00 87.44 93 GLU A C 1
ATOM 716 O O . GLU A 1 93 ? -24.654 14.914 -6.939 1.00 87.44 93 GLU A O 1
ATOM 721 N N . LEU A 1 94 ? -23.757 13.006 -6.193 1.00 86.81 94 LEU A N 1
ATOM 722 C CA . LEU A 1 94 ? -24.810 12.139 -6.743 1.00 86.81 94 LEU A CA 1
ATOM 723 C C . LEU A 1 94 ? -26.205 12.438 -6.183 1.00 86.81 94 LEU A C 1
ATOM 725 O O . LEU A 1 94 ? -27.204 12.216 -6.867 1.00 86.81 94 LEU A O 1
ATOM 729 N N . LEU A 1 95 ? -26.283 12.901 -4.935 1.00 88.62 95 LEU A N 1
ATOM 730 C CA . LEU A 1 95 ? -27.539 13.264 -4.283 1.00 88.62 95 LEU A CA 1
ATOM 731 C C . LEU A 1 95 ? -27.967 14.712 -4.574 1.00 88.62 95 LEU A C 1
ATOM 733 O O . LEU A 1 95 ? -29.014 15.125 -4.078 1.00 88.62 95 LEU A O 1
ATOM 737 N N . GLY A 1 96 ? -27.191 15.473 -5.358 1.00 83.62 96 GLY A N 1
ATOM 738 C CA . GLY A 1 96 ? -27.460 16.888 -5.634 1.00 83.62 96 GLY A CA 1
ATOM 739 C C . GLY A 1 96 ? -27.394 17.765 -4.380 1.00 83.62 96 GLY A C 1
ATOM 740 O O . GLY A 1 96 ? -28.051 18.797 -4.315 1.00 83.62 96 GLY A O 1
ATOM 741 N N . LEU A 1 97 ? -26.650 17.321 -3.361 1.00 75.44 97 LEU A N 1
ATOM 742 C CA . LEU A 1 97 ? -26.488 18.004 -2.074 1.00 75.44 97 LEU A CA 1
ATOM 743 C C . LEU A 1 97 ? -25.208 18.850 -2.019 1.00 75.44 97 LEU A C 1
ATOM 745 O O . LEU A 1 97 ? -24.933 19.460 -0.990 1.00 75.44 97 LEU A O 1
ATOM 749 N N . SER A 1 98 ? -24.399 18.864 -3.084 1.00 70.75 98 SER A N 1
ATOM 750 C CA . SER A 1 98 ? -23.273 19.791 -3.203 1.00 70.75 98 SER A CA 1
ATOM 751 C C . SER A 1 98 ? -23.811 21.209 -3.389 1.00 70.75 98 SER A C 1
ATOM 753 O O . SER A 1 98 ? -24.658 21.412 -4.251 1.00 70.75 98 SER A O 1
ATOM 755 N N . ASP A 1 99 ? -23.329 22.153 -2.579 1.00 65.62 99 ASP A N 1
ATOM 756 C CA . ASP A 1 99 ? -23.820 23.528 -2.389 1.00 65.62 99 ASP A CA 1
ATOM 757 C C . ASP A 1 99 ? -23.928 24.411 -3.664 1.00 65.62 99 ASP A C 1
ATOM 759 O O . ASP A 1 99 ? -23.291 25.459 -3.760 1.00 65.62 99 ASP A O 1
ATOM 763 N N . GLU A 1 100 ? -24.776 24.058 -4.632 1.00 59.44 100 GLU A N 1
ATOM 764 C CA . GLU A 1 100 ? -25.062 24.872 -5.827 1.00 59.44 100 GLU A CA 1
ATOM 765 C C . GLU A 1 100 ? -26.317 25.760 -5.689 1.00 59.44 100 GLU A C 1
ATOM 767 O O . GLU A 1 100 ? -26.622 26.540 -6.587 1.00 59.44 100 GLU A O 1
ATOM 772 N N . GLU A 1 101 ? -27.011 25.766 -4.544 1.00 54.62 101 GLU A N 1
ATOM 773 C CA . GLU A 1 101 ? -28.202 26.619 -4.327 1.00 54.62 101 GLU A CA 1
ATOM 774 C C . GLU A 1 101 ? -27.984 27.817 -3.375 1.00 54.62 101 GLU A C 1
ATOM 776 O O . GLU A 1 101 ? -28.937 28.367 -2.824 1.00 54.62 101 GLU A O 1
ATOM 781 N N . SER A 1 102 ? -26.741 28.277 -3.171 1.00 51.75 102 SER A N 1
ATOM 782 C CA . SER A 1 102 ? -26.464 29.416 -2.266 1.00 51.75 102 SER A CA 1
ATOM 783 C C . SER A 1 102 ? -26.402 30.803 -2.937 1.00 51.75 102 SER A C 1
ATOM 785 O O . SER A 1 102 ? -26.413 31.814 -2.229 1.00 51.75 102 SER A O 1
ATOM 787 N N . GLU A 1 103 ? -26.361 30.904 -4.273 1.00 53.47 103 GLU A N 1
ATOM 788 C CA . GLU A 1 103 ? -26.148 32.192 -4.971 1.00 53.47 103 GLU A CA 1
ATOM 789 C C . GLU A 1 103 ? -27.416 32.906 -5.474 1.00 53.47 103 GLU A C 1
ATOM 791 O O . GLU A 1 103 ? -27.378 34.114 -5.710 1.00 53.47 103 GLU A O 1
ATOM 796 N N . THR A 1 104 ? -28.578 32.252 -5.549 1.00 54.00 104 THR A N 1
ATOM 797 C CA . THR A 1 104 ? -29.817 32.897 -6.040 1.00 54.00 104 THR A CA 1
ATOM 798 C C . THR A 1 104 ? -30.616 33.650 -4.969 1.00 54.00 104 THR A C 1
ATOM 800 O O . THR A 1 104 ? -31.499 34.434 -5.314 1.00 54.00 104 THR A O 1
ATOM 803 N N . LEU A 1 105 ? -30.281 33.509 -3.679 1.00 55.25 105 LEU A N 1
ATOM 804 C CA . LEU A 1 105 ? -30.999 34.167 -2.570 1.00 55.25 105 LEU A CA 1
ATOM 805 C C . LEU A 1 105 ? -30.307 35.420 -1.996 1.00 55.25 105 LEU A C 1
ATOM 807 O O . LEU A 1 105 ? -30.886 36.084 -1.139 1.00 55.25 105 LEU A O 1
ATOM 811 N N . ARG A 1 106 ? -29.102 35.791 -2.459 1.00 55.16 106 ARG A N 1
ATOM 812 C CA . ARG A 1 106 ? -28.396 37.012 -1.995 1.00 55.16 106 ARG A CA 1
ATOM 813 C C . ARG A 1 106 ? -28.495 38.222 -2.928 1.00 55.16 106 ARG A C 1
ATOM 815 O O . ARG A 1 106 ? -28.045 39.294 -2.542 1.00 55.16 106 ARG A O 1
ATOM 822 N N . SER A 1 107 ? -29.095 38.085 -4.113 1.00 54.66 107 SER A N 1
ATOM 823 C CA . SER A 1 107 ? -29.254 39.201 -5.066 1.00 54.66 107 SER A CA 1
ATOM 824 C C . SER A 1 107 ? -30.662 39.824 -5.086 1.00 54.66 107 SER A C 1
ATOM 826 O O . SER A 1 107 ? -30.936 40.675 -5.931 1.00 54.66 107 SER A O 1
ATOM 828 N N . GLY A 1 108 ? -31.560 39.411 -4.187 1.00 55.50 108 GLY A N 1
ATOM 829 C CA . GLY A 1 108 ? -32.925 39.936 -4.080 1.00 55.50 108 GLY A CA 1
ATOM 830 C C . GLY A 1 108 ? -33.190 40.566 -2.716 1.00 55.50 108 GLY A C 1
ATOM 831 O O . GLY A 1 108 ? -33.972 40.019 -1.942 1.00 55.50 108 GLY A O 1
ATOM 832 N N . GLY A 1 109 ? -32.517 41.675 -2.412 1.00 42.91 109 GLY A N 1
ATOM 833 C CA . GLY A 1 109 ? -32.739 42.493 -1.216 1.00 42.91 109 GLY A CA 1
ATOM 834 C C . GLY A 1 109 ? -32.431 43.951 -1.493 1.00 42.91 109 GLY A C 1
ATOM 835 O O . GLY A 1 109 ? -31.296 44.209 -1.947 1.00 42.91 109 GLY A O 1
#